Protein 2Q9K (pdb70)

CATH classification: 2.30.110.10

B-factor: mean 26.15, std 7.45, range [15.37, 67.02]

Radius of gyration: 15.24 Å; Cα contacts (8 Å, |Δi|>4): 318; chains: 1; bounding box: 38×35×39 Å

Nearest PDB structures (foldseek):
  2q9k-assembly1_A-2  TM=1.007E+00  e=4.476E-28  Exiguobacterium sibiricum 255-15
  7kq2-assembly1_A  TM=8.088E-01  e=1.153E-04  Streptococcus sp.
  2fhq-assembly1_B  TM=6.712E-01  e=2.111E-04  Bacteroides thetaiotaomicron VPI-5482
  3amf-assembly1_B  TM=7.302E-01  e=1.039E-03  Nitratidesulfovibrio vulgaris str. 'Miyazaki F'
  5jab-assembly1_B  TM=6.809E-01  e=7.071E-04  Mycobacterium tuberculosis H37Rv

Sequence (145 aa):
KVEHRLSEQQQKALTDLLPLVFLITHDQSKSWPITHAISWVVYAKDEETTIRFAIEADSLLVKTLADHPVFTLLIFFADQSTYSSLTTCTDVAAWETTARLPLKVALYEGQIKKEEVRRDILFYGAAVSDRPRVYKTYDDEAAAQQLDQQQIQDILKG

Secondary structure (DSSP, 8-state):
--BSS--S---TTSS---EEEEE--TTSSS-EEEEE--EEEEETTEEEEEEETT-THHHHHHHS--EEEEEEETTEEEEEEEEEEEEE--SSPPSS-EEEEEEEEEEEEE-SPTT---SS------SSSTTT--HHHHHHHHHH-

Organism: Exiguobacterium sibiricum (strain DSM 17290 / CCUG 55495 / CIP 109462 / JCM 13490 / 255-15) (NCBI:txid262543)

Foldseek 3Di:
DKDQWADPQVCQQLPQFWKKKWFDDPVDPGIDIDTGRQKHDLGGWKIKGKDAPVDPVVVRCVVAVKMKMWGDTDQFIKIWIFGPKDWDDFPDDDPHRMIMIMTTTGIIGGDDDPPDTHPDDDDDADPPPRVVVCNSVVSSVRRND

Structure (mmCIF, N/CA/C/O backbone):
data_2Q9K
#
_entry.id   2Q9K
#
_cell.length_a   56.314
_cell.length_b   56.314
_cell.length_c   95.205
_cell.angle_alpha   90.000
_cell.angle_beta   90.000
_cell.angle_gamma   120.000
#
_symmetry.space_group_name_H-M   'P 31 2 1'
#
loop_
_entity.id
_entity.type
_entity.pdbx_description
1 polymer 'Uncharacterized protein'
2 non-polymer 'UNKNOWN LIGAND'
3 water water
#
loop_
_atom_site.group_PDB
_atom_site.id
_atom_site.type_symbol
_atom_site.label_atom_id
_atom_site.label_alt_id
_atom_site.label_comp_id
_atom_site.label_asym_id
_atom_site.label_entity_id
_atom_site.label_seq_id
_atom_site.pdbx_PDB_ins_code
_atom_site.Cartn_x
_atom_site.Cartn_y
_atom_site.Cartn_z
_atom_site.occupancy
_atom_site.B_iso_or_equiv
_atom_site.auth_seq_id
_atom_site.auth_comp_id
_atom_site.auth_asym_id
_atom_site.auth_atom_id
_atom_site.pdbx_PDB_model_num
ATOM 1 N N . LYS A 1 5 ? 18.980 37.616 -19.093 1.00 39.59 4 LYS A N 1
ATOM 2 C CA . LYS A 1 5 ? 18.729 39.103 -19.189 1.00 38.53 4 LYS A CA 1
ATOM 3 C C . LYS A 1 5 ? 18.024 39.677 -17.967 1.00 36.41 4 LYS A C 1
ATOM 4 O O . LYS A 1 5 ? 17.257 38.998 -17.293 1.00 38.41 4 LYS A O 1
ATOM 10 N N . VAL A 1 6 ? 18.314 40.940 -17.708 1.00 33.02 5 VAL A N 1
ATOM 11 C CA . VAL A 1 6 ? 17.800 41.649 -16.560 1.00 29.99 5 VAL A CA 1
ATOM 12 C C . VAL A 1 6 ? 16.425 42.201 -16.921 1.00 27.75 5 VAL A C 1
ATOM 13 O O . VAL A 1 6 ? 16.261 42.745 -18.006 1.00 27.83 5 VAL A O 1
ATOM 17 N N . GLU A 1 7 ? 15.447 42.092 -16.021 1.00 25.63 6 GLU A N 1
ATOM 18 C CA . GLU A 1 7 ? 14.125 42.660 -16.228 1.00 24.29 6 GLU A CA 1
ATOM 19 C C . GLU A 1 7 ? 13.949 43.831 -15.259 1.00 22.67 6 GLU A C 1
ATOM 20 O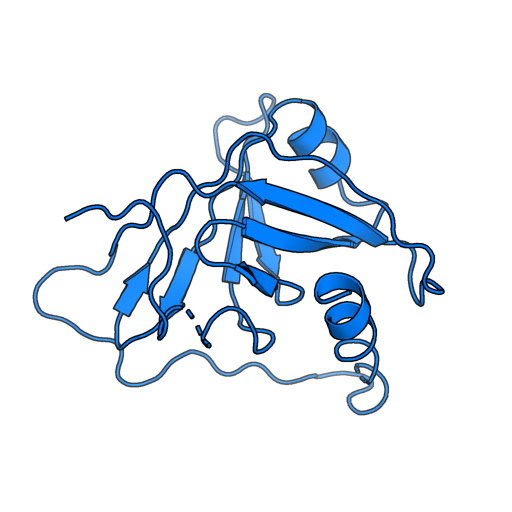 O . GLU A 1 7 ? 14.780 44.045 -14.369 1.00 22.73 6 GLU A O 1
ATOM 26 N N . HIS A 1 8 ? 12.922 44.625 -15.477 1.00 21.16 7 HIS A N 1
ATOM 27 C CA . HIS A 1 8 ? 12.709 45.815 -14.664 1.00 20.71 7 HIS A CA 1
ATOM 28 C C . HIS A 1 8 ? 11.327 45.839 -14.031 1.00 21.00 7 HIS A C 1
ATOM 29 O O . HIS A 1 8 ? 10.878 46.847 -13.542 1.00 22.43 7 HIS A O 1
ATOM 36 N N . ARG A 1 9 ? 10.628 44.719 -14.090 1.00 21.64 8 ARG A N 1
ATOM 37 C CA . ARG A 1 9 ? 9.385 44.574 -13.355 1.00 21.17 8 ARG A CA 1
ATOM 38 C C . ARG A 1 9 ? 9.218 43.093 -13.050 1.00 20.42 8 ARG A C 1
ATOM 39 O O . ARG A 1 9 ? 9.896 42.277 -13.624 1.00 20.30 8 ARG A O 1
ATOM 43 N N . LEU A 1 10 ? 8.278 42.740 -12.197 1.00 17.86 9 LEU A N 1
ATOM 44 C CA . LEU A 1 10 ? 8.055 41.358 -11.796 1.00 17.47 9 LEU A CA 1
ATOM 45 C C . LEU A 1 10 ? 7.097 40.706 -12.753 1.00 18.08 9 LEU A C 1
ATOM 46 O O . LEU A 1 10 ? 6.155 41.339 -13.255 1.00 20.34 9 LEU A O 1
ATOM 51 N N . SER A 1 11 ? 7.356 39.412 -12.977 1.00 19.31 10 SER A N 1
ATOM 52 C CA . S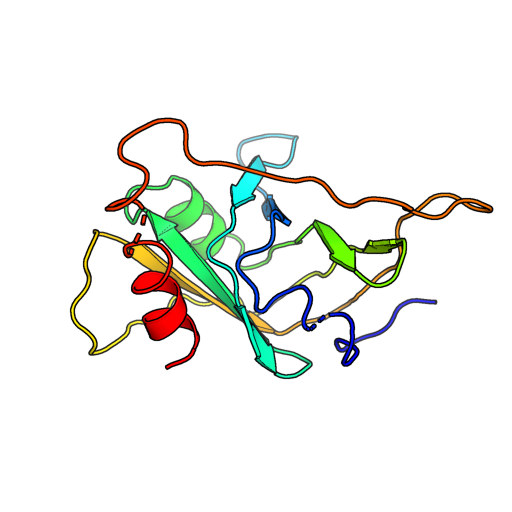ER A 1 11 ? 6.421 38.602 -13.731 1.00 19.46 10 SER A CA 1
ATOM 53 C C . SER A 1 11 ? 5.280 38.181 -12.835 1.00 19.65 10 SER A C 1
ATOM 54 O O . SER A 1 11 ? 5.312 38.274 -11.614 1.00 21.13 10 SER A O 1
ATOM 57 N N . GLU A 1 12 ? 4.254 37.595 -13.455 1.00 21.21 11 GLU A N 1
ATOM 58 C CA . GLU A 1 12 ? 3.178 37.088 -12.679 1.00 21.67 11 GLU A CA 1
ATOM 59 C C . GLU A 1 12 ? 3.571 35.999 -11.714 1.00 21.67 11 GLU A C 1
ATOM 60 O O . GLU A 1 12 ? 3.124 35.982 -10.603 1.00 23.22 11 GLU A O 1
ATOM 66 N N . GLN A 1 13 ? 4.444 35.076 -12.133 1.00 23.67 12 GLN A N 1
ATOM 67 C CA A GLN A 1 13 ? 5.002 34.018 -11.278 0.50 23.62 12 GLN A CA 1
ATOM 68 C CA B GLN A 1 13 ? 4.870 34.038 -11.162 0.50 24.59 12 GLN A CA 1
ATOM 69 C C . GLN A 1 13 ? 5.740 34.614 -10.042 1.00 23.33 12 GLN A C 1
ATOM 70 O O . GLN A 1 13 ? 5.641 34.167 -8.880 1.00 23.87 12 GLN A O 1
ATOM 81 N N . GLN A 1 14 ? 6.531 35.654 -10.319 1.00 22.66 13 GLN A N 1
ATOM 82 C CA . GLN A 1 14 ? 7.269 36.302 -9.243 1.00 22.07 13 GLN A CA 1
ATOM 83 C C . GLN A 1 14 ? 6.361 37.049 -8.248 1.00 20.96 13 GLN A C 1
ATOM 84 O O . GLN A 1 14 ? 6.628 36.993 -7.079 1.00 21.90 13 GLN A O 1
ATOM 98 N N . LYS A 1 16 ? 3.281 36.218 -7.595 1.00 26.40 15 LYS A N 1
ATOM 99 C CA . LYS A 1 16 ? 2.708 35.076 -6.874 1.00 28.45 15 LYS A CA 1
ATOM 100 C C . LYS A 1 16 ? 3.664 34.633 -5.749 1.00 28.17 15 LYS A C 1
ATOM 101 O O . LYS A 1 16 ? 3.328 34.573 -4.555 1.00 28.47 15 LYS A O 1
ATOM 105 N N . ALA A 1 17 ? 4.939 34.474 -6.111 1.00 27.85 16 ALA A N 1
ATOM 106 C CA . ALA A 1 17 ? 5.910 34.052 -5.136 1.00 27.35 16 ALA A CA 1
ATOM 107 C C . ALA A 1 17 ? 6.202 35.036 -4.034 1.00 27.99 16 ALA A C 1
ATOM 108 O O . ALA A 1 17 ? 6.693 34.644 -2.974 1.00 31.94 16 ALA A O 1
ATOM 110 N N . LEU A 1 18 ? 5.942 36.328 -4.247 1.00 26.74 17 LEU A N 1
ATOM 111 C CA . LEU A 1 18 ? 6.277 37.369 -3.282 1.00 25.30 17 LEU A CA 1
ATOM 112 C C . LEU A 1 18 ? 4.997 37.919 -2.614 1.00 26.79 17 LEU A C 1
ATOM 113 O O . LEU A 1 18 ? 4.968 39.018 -2.059 1.00 28.10 17 LEU A O 1
ATOM 118 N N . THR A 1 19 ? 3.937 37.150 -2.727 1.00 28.50 18 THR A N 1
ATOM 119 C CA . THR A 1 19 ? 2.639 37.564 -2.093 1.00 30.47 18 THR A CA 1
ATOM 120 C C . THR A 1 19 ? 2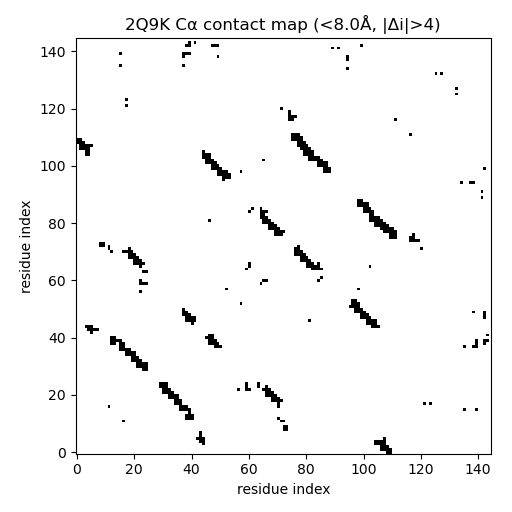.090 36.441 -1.242 1.00 31.98 18 THR A C 1
ATOM 121 O O . T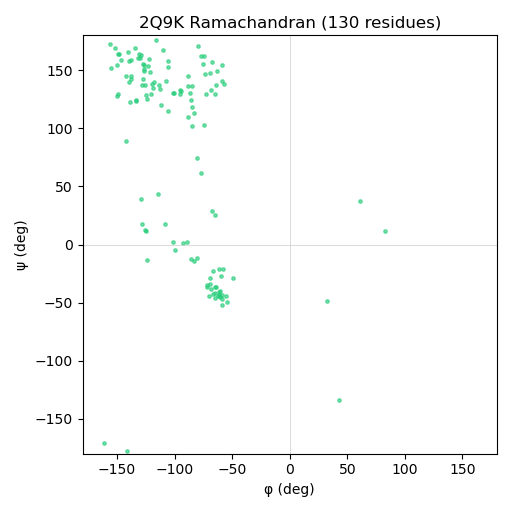HR A 1 19 ? 0.890 36.502 -0.873 1.00 33.29 18 THR A O 1
ATOM 125 N N . ASP A 1 20 ? 2.941 35.466 -0.879 1.00 31.94 19 ASP A N 1
ATOM 126 C CA . ASP A 1 20 ? 2.522 34.342 -0.033 1.00 33.43 19 ASP A CA 1
ATOM 127 C C . ASP A 1 20 ? 3.465 34.138 1.177 1.00 32.44 19 ASP A C 1
ATOM 128 O O . ASP A 1 20 ? 3.724 33.008 1.559 1.00 32.97 19 ASP A O 1
ATOM 133 N N . LEU A 1 21 ? 3.929 35.246 1.777 1.00 31.75 20 LEU A N 1
ATOM 134 C CA A LEU A 1 21 ? 4.820 35.191 2.942 0.50 31.68 20 LEU A CA 1
ATOM 135 C CA B LEU A 1 21 ? 4.847 35.213 2.922 0.50 31.48 20 LEU A CA 1
ATOM 136 C C . LEU A 1 21 ? 6.009 34.253 2.646 1.00 30.27 20 LEU A C 1
ATOM 137 O O . LEU A 1 21 ? 6.251 33.287 3.342 1.00 30.20 20 LEU A O 1
ATOM 146 N N . PRO A 1 22 ? 6.740 34.529 1.586 1.00 29.25 21 PRO A N 1
ATOM 147 C CA . PRO A 1 22 ? 7.891 33.717 1.208 1.00 29.23 21 PRO A CA 1
ATOM 148 C C . PRO A 1 22 ? 9.051 33.986 2.120 1.00 28.27 21 PRO A C 1
ATOM 149 O O . PRO A 1 22 ? 9.110 35.027 2.730 1.00 30.74 21 PRO A O 1
ATOM 153 N N . LEU A 1 23 ? 10.029 33.090 2.134 1.00 25.59 22 LEU A N 1
ATOM 154 C CA . LEU A 1 23 ? 11.285 33.338 2.810 1.00 23.68 22 LEU A CA 1
ATOM 155 C C . LEU A 1 23 ? 12.124 34.106 1.801 1.00 23.54 22 LEU A C 1
ATOM 156 O O . LEU A 1 23 ? 12.396 33.592 0.719 1.00 23.93 22 LEU A O 1
ATOM 161 N N . VAL A 1 24 ? 12.495 35.320 2.140 1.00 20.81 23 VAL A N 1
ATOM 162 C CA . VAL A 1 24 ? 13.377 36.125 1.290 1.00 20.36 23 VAL A CA 1
ATOM 163 C C . VAL A 1 24 ? 14.496 36.670 2.131 1.00 19.80 23 VAL A C 1
ATOM 164 O O . VAL A 1 24 ? 14.409 36.714 3.355 1.00 21.45 23 VAL A O 1
ATOM 168 N N . PHE A 1 25 ? 15.568 37.074 1.438 1.00 18.96 24 PHE A N 1
ATOM 169 C CA . PHE A 1 25 ? 16.730 37.648 2.079 1.00 18.19 24 PHE A CA 1
ATOM 170 C C . PHE A 1 25 ? 16.812 39.110 1.707 1.00 18.80 24 PHE A C 1
ATOM 171 O O . PHE A 1 25 ? 16.918 39.445 0.527 1.00 20.51 24 PHE A O 1
ATOM 179 N N . LEU A 1 26 ? 16.760 39.935 2.738 1.00 18.51 25 LEU A N 1
ATOM 180 C CA . LEU A 1 26 ? 16.857 41.391 2.561 1.00 19.35 25 LEU A CA 1
ATOM 181 C C . LEU A 1 26 ? 18.305 41.823 2.766 1.00 19.73 25 LEU A C 1
ATOM 182 O O . LEU A 1 26 ? 18.914 41.489 3.796 1.00 19.28 25 LEU A O 1
ATOM 187 N N . ILE A 1 27 ? 18.858 42.600 1.827 1.00 18.75 26 ILE A N 1
ATOM 188 C CA . ILE A 1 27 ? 20.262 43.003 1.849 1.00 20.58 26 ILE A CA 1
ATOM 189 C C . ILE A 1 27 ? 20.318 44.515 1.796 1.00 21.36 26 ILE A C 1
ATOM 190 O O . ILE A 1 27 ? 19.712 45.098 0.910 1.00 20.61 26 ILE A O 1
ATOM 195 N N . THR A 1 28 ? 21.005 45.113 2.778 1.00 21.46 27 THR A N 1
ATOM 196 C CA . THR A 1 28 ? 21.124 46.561 2.935 1.00 24.30 27 THR A CA 1
ATOM 197 C C . THR A 1 28 ? 22.551 46.929 3.220 1.00 27.27 27 THR A C 1
ATOM 198 O O . THR A 1 28 ? 23.441 46.083 3.394 1.00 25.49 27 THR A O 1
ATOM 202 N N . HIS A 1 29 ? 22.830 48.220 3.163 1.00 30.02 28 HIS A N 1
ATOM 203 C CA . HIS A 1 29 ? 24.200 48.615 3.341 1.00 33.84 28 HIS A CA 1
ATOM 204 C C . HIS A 1 29 ? 24.334 49.612 4.451 1.00 36.31 28 HIS A C 1
ATOM 205 O O . HIS A 1 29 ? 23.626 50.613 4.474 1.00 37.22 28 HIS A O 1
ATOM 208 N N . ASP A 1 30 ? 25.263 49.299 5.355 1.00 38.83 29 ASP A N 1
ATOM 209 C CA . ASP A 1 30 ? 25.643 50.161 6.462 1.00 41.44 29 ASP A CA 1
ATOM 210 C C . ASP A 1 30 ? 27.013 50.776 6.147 1.00 42.22 29 ASP A C 1
ATOM 211 O O . ASP A 1 30 ? 28.028 50.059 6.052 1.00 42.16 29 ASP A O 1
ATOM 216 N N . GLN A 1 31 ? 27.031 52.098 5.979 1.00 43.22 30 GLN A N 1
ATOM 217 C CA . GLN A 1 31 ? 28.270 52.846 5.769 1.00 43.90 30 GLN A CA 1
ATOM 218 C C . GLN A 1 31 ? 29.362 52.494 6.791 1.00 44.61 30 GLN A C 1
ATOM 219 O O . GLN A 1 31 ? 30.555 52.614 6.486 1.00 45.17 30 GLN A O 1
ATOM 221 N N . SER A 1 32 ? 28.955 52.085 7.996 1.00 44.86 31 SER A N 1
ATOM 222 C CA . SER A 1 32 ? 29.909 51.760 9.066 1.00 45.22 31 SER A CA 1
ATOM 223 C C . SER A 1 32 ? 30.730 50.490 8.792 1.00 45.09 31 SER A C 1
ATOM 224 O O . SER A 1 32 ? 31.898 50.417 9.198 1.00 45.62 31 SER A O 1
ATOM 227 N N . LYS A 1 33 ? 30.129 49.498 8.128 1.00 44.51 32 LYS A N 1
ATOM 228 C CA . LYS A 1 33 ? 30.832 48.245 7.838 1.00 43.83 32 LYS A CA 1
ATOM 229 C C . LYS A 1 33 ? 31.244 48.155 6.356 1.00 43.23 32 LYS A C 1
ATOM 230 O O . LYS A 1 33 ? 30.682 48.836 5.485 1.00 43.58 32 LYS A O 1
ATOM 232 N N . SER A 1 34 ? 32.242 47.319 6.084 1.00 41.75 33 SER A N 1
ATOM 233 C CA . SER A 1 34 ? 32.699 47.080 4.715 1.00 40.51 33 SER A CA 1
ATOM 234 C C . SER A 1 34 ? 31.925 45.930 4.102 1.00 38.91 33 SER A C 1
ATOM 235 O O . SER A 1 34 ? 32.185 45.538 2.960 1.00 38.57 33 SER A O 1
ATOM 238 N N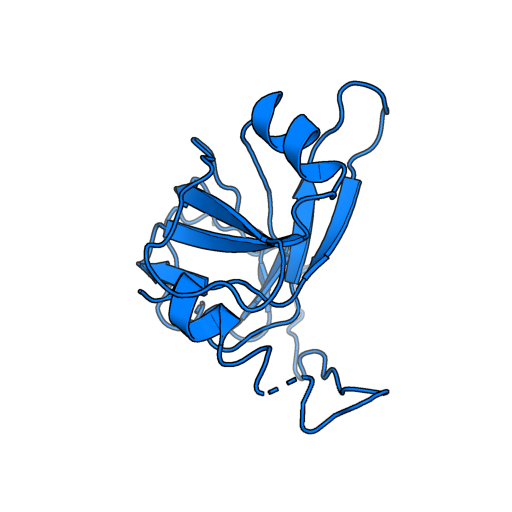 . TRP A 1 35 ? 30.978 45.376 4.854 1.00 36.96 34 TRP A N 1
ATOM 239 C CA . TRP A 1 35 ? 30.113 44.356 4.297 1.00 36.12 34 TRP A CA 1
ATOM 240 C C . TRP A 1 35 ? 28.635 44.662 4.488 1.00 34.49 34 TRP A C 1
ATOM 241 O O . TRP A 1 35 ? 28.241 45.379 5.408 1.00 32.40 34 TRP A O 1
ATOM 252 N N . PRO A 1 36 ? 27.816 44.087 3.610 1.00 34.37 35 PRO A N 1
ATOM 253 C CA . PRO A 1 36 ? 26.391 44.361 3.680 1.00 34.22 35 PRO A CA 1
ATOM 254 C C . PRO A 1 36 ? 25.739 43.626 4.827 1.00 33.19 35 PRO A C 1
ATOM 255 O O . PRO A 1 36 ? 26.261 42.586 5.274 1.00 34.32 35 PRO A O 1
ATOM 259 N N . ILE A 1 37 ? 24.627 44.188 5.279 1.00 30.92 36 ILE A N 1
ATOM 260 C CA . ILE A 1 37 ? 23.786 43.633 6.305 1.00 29.30 36 ILE A CA 1
ATOM 261 C C . ILE A 1 37 ? 22.748 42.707 5.640 1.00 26.54 36 ILE A C 1
ATOM 262 O O . ILE A 1 37 ? 22.170 43.056 4.638 1.00 25.16 36 ILE A O 1
ATOM 267 N N . THR A 1 38 ? 22.506 41.536 6.217 1.00 23.39 37 THR A N 1
ATOM 268 C CA . THR A 1 38 ? 21.509 40.611 5.688 1.00 21.99 37 THR A CA 1
ATOM 269 C C . THR A 1 38 ? 20.515 40.189 6.780 1.00 21.75 37 THR A C 1
ATOM 270 O O . THR A 1 38 ? 20.877 39.974 7.911 1.00 22.41 37 THR A O 1
ATOM 274 N N . HIS A 1 39 ? 19.255 40.057 6.389 1.00 19.46 38 HIS A N 1
ATOM 275 C CA . HIS A 1 39 ? 18.203 39.514 7.215 1.00 20.84 38 HIS A CA 1
ATOM 276 C C . HIS A 1 39 ? 17.326 38.591 6.383 1.00 21.36 38 HIS A C 1
ATOM 277 O O . HIS A 1 39 ? 17.039 38.870 5.223 1.00 23.72 38 HIS A O 1
ATOM 284 N N . ALA A 1 40 ? 16.815 37.508 6.975 1.00 20.76 39 ALA A N 1
ATOM 285 C CA . ALA A 1 40 ? 15.791 36.712 6.334 1.00 20.09 39 ALA A CA 1
ATOM 286 C C . ALA A 1 40 ? 14.466 37.249 6.867 1.00 23.69 39 ALA A C 1
ATOM 287 O O . ALA A 1 40 ? 14.345 37.506 8.070 1.00 26.09 39 ALA A O 1
ATOM 289 N N . ILE A 1 41 ? 13.514 37.501 5.982 1.00 21.94 40 ILE A N 1
ATOM 290 C CA . ILE A 1 41 ? 12.218 38.027 6.415 1.00 22.34 40 ILE A CA 1
ATOM 291 C C . ILE A 1 41 ? 11.144 37.290 5.611 1.00 22.41 40 ILE A C 1
ATOM 292 O O . ILE A 1 41 ? 11.407 36.678 4.593 1.00 22.38 40 ILE A O 1
ATOM 297 N N . SER A 1 42 ? 9.916 37.286 6.137 1.00 21.69 41 SER A N 1
ATOM 298 C CA . SER A 1 42 ? 8.805 36.757 5.360 1.00 21.49 41 SER A CA 1
ATOM 299 C C . SER A 1 42 ? 7.671 37.807 5.200 1.00 20.10 41 SER A C 1
ATOM 300 O O . SER A 1 42 ? 6.799 37.564 4.369 1.00 21.07 41 SER A O 1
ATOM 303 N N . TRP A 1 43 ? 7.705 38.904 5.969 1.00 20.05 42 TRP A N 1
ATOM 304 C CA . TRP A 1 43 ? 6.669 39.959 5.910 1.00 20.15 42 TRP A CA 1
ATOM 305 C C . TRP A 1 43 ? 6.967 40.879 4.718 1.00 21.17 42 TRP A C 1
ATOM 306 O O . TRP A 1 43 ? 7.430 41.999 4.891 1.00 21.00 42 TRP A O 1
ATOM 317 N N . VAL A 1 44 ? 6.679 40.327 3.552 1.00 20.83 43 VAL A N 1
ATOM 318 C CA A VAL A 1 44 ? 6.967 40.987 2.270 0.50 21.23 43 VAL A CA 1
ATOM 319 C CA B VAL A 1 44 ? 6.948 40.981 2.264 0.50 21.13 43 VAL A CA 1
ATOM 320 C C . VAL A 1 44 ? 5.760 40.823 1.364 1.00 22.50 43 VAL A C 1
ATOM 321 O O . VAL A 1 44 ? 5.078 39.805 1.366 1.00 24.12 43 VAL A O 1
ATOM 328 N N . TYR A 1 45 ? 5.509 41.829 0.532 1.00 21.63 44 TYR A N 1
ATOM 329 C CA . TYR A 1 45 ? 4.380 41.744 -0.347 1.00 22.36 44 TYR A CA 1
ATOM 330 C C . TYR A 1 45 ? 4.655 42.525 -1.621 1.00 21.84 44 TYR A C 1
ATOM 331 O O . TYR A 1 45 ? 5.056 43.688 -1.551 1.00 22.41 44 TYR A O 1
ATOM 340 N N . ALA A 1 46 ? 4.467 41.883 -2.762 1.00 21.63 45 ALA A N 1
ATOM 341 C CA . ALA A 1 46 ? 4.555 42.607 -4.066 1.00 20.93 45 ALA A CA 1
ATOM 342 C C . ALA A 1 46 ? 3.186 43.235 -4.349 1.00 21.31 45 ALA A C 1
ATOM 343 O O . ALA A 1 46 ? 2.279 42.560 -4.810 1.00 22.25 45 ALA A O 1
ATOM 345 N N . LYS A 1 47 ? 3.082 44.536 -4.112 1.00 22.36 46 LYS A N 1
ATOM 346 C CA . LYS A 1 47 ? 1.851 45.278 -4.373 1.00 23.87 46 LYS A CA 1
ATOM 347 C C . LYS A 1 47 ? 1.453 45.326 -5.839 1.00 23.64 46 LYS A C 1
ATOM 348 O O . LYS A 1 47 ? 0.271 45.284 -6.173 1.00 24.08 46 LYS A O 1
ATOM 354 N N . ASP A 1 48 ? 2.443 45.429 -6.733 1.00 22.60 47 ASP A N 1
ATOM 355 C CA . ASP A 1 48 ? 2.227 45.380 -8.160 1.00 22.41 47 ASP A CA 1
ATOM 356 C C . ASP A 1 48 ? 3.578 45.070 -8.796 1.00 21.32 47 ASP A C 1
ATOM 357 O O . ASP A 1 48 ? 4.510 44.694 -8.079 1.00 20.49 47 ASP A O 1
ATOM 362 N N . GLU A 1 49 ? 3.656 45.170 -10.114 1.00 21.50 48 GLU A N 1
ATOM 363 C CA A GLU A 1 49 ? 4.812 44.673 -10.839 0.50 21.09 48 GLU A CA 1
ATOM 364 C CA B GLU A 1 49 ? 4.823 44.667 -10.855 0.50 21.12 48 GLU A CA 1
ATOM 365 C C . GLU A 1 49 ? 6.115 45.434 -10.578 1.00 21.22 48 GLU A C 1
ATOM 366 O O . GLU A 1 49 ? 7.232 44.932 -10.885 1.00 20.91 48 GLU A O 1
ATOM 377 N N . THR A 1 50 ? 5.976 46.643 -10.015 1.00 20.61 49 THR A N 1
ATOM 378 C CA . THR A 1 50 ? 7.142 47.462 -9.722 1.00 20.73 49 THR A CA 1
ATOM 379 C C . THR A 1 50 ? 7.228 47.913 -8.276 1.00 20.44 49 THR A C 1
ATOM 380 O O . THR A 1 50 ? 8.051 48.761 -7.983 1.00 20.40 49 THR A O 1
ATOM 384 N N . THR A 1 51 ? 6.427 47.353 -7.368 1.00 19.85 50 THR A N 1
ATOM 385 C CA . THR A 1 51 ? 6.349 47.887 -6.006 1.00 21.55 50 THR A CA 1
ATOM 386 C C . THR A 1 51 ? 6.429 46.787 -4.994 1.00 21.20 50 THR A C 1
ATOM 387 O O . THR A 1 51 ? 5.578 45.909 -5.032 1.00 21.59 50 THR A O 1
ATOM 391 N N . ILE A 1 52 ? 7.396 46.893 -4.083 1.00 19.60 51 ILE A N 1
ATOM 392 C CA . ILE A 1 52 ? 7.549 45.940 -2.973 1.00 20.37 51 ILE A CA 1
ATOM 393 C C . ILE A 1 52 ? 7.277 46.636 -1.664 1.00 20.15 51 ILE A C 1
ATOM 394 O O . ILE A 1 52 ? 7.801 47.748 -1.420 1.00 21.55 51 ILE A O 1
ATOM 399 N N . ARG A 1 53 ? 6.533 45.966 -0.769 1.00 19.99 52 ARG A N 1
ATOM 400 C CA . ARG A 1 53 ? 6.359 46.445 0.582 1.00 19.11 52 ARG A CA 1
ATOM 401 C C . ARG A 1 53 ? 6.847 45.387 1.550 1.00 19.38 52 ARG A C 1
ATOM 402 O O . ARG A 1 53 ? 6.754 44.214 1.265 1.00 20.73 52 ARG A O 1
ATOM 410 N N . PHE A 1 54 ? 7.364 45.822 2.688 1.00 19.99 53 PHE A N 1
ATOM 411 C CA . PHE A 1 54 ? 7.717 44.891 3.757 1.00 20.11 53 PHE A CA 1
ATOM 412 C C . PHE A 1 54 ? 7.537 45.530 5.116 1.00 19.85 53 PHE A C 1
ATOM 413 O O . PHE A 1 54 ? 7.470 46.731 5.283 1.00 20.11 53 PHE A O 1
ATOM 421 N N . ALA A 1 55 ? 7.504 44.690 6.146 1.00 20.44 54 ALA A N 1
ATOM 422 C CA . ALA A 1 55 ? 7.375 45.172 7.515 1.00 20.18 54 ALA A CA 1
ATOM 423 C C . ALA A 1 55 ? 8.517 44.598 8.355 1.00 20.94 54 ALA A C 1
ATOM 424 O O . ALA A 1 55 ? 8.892 43.440 8.128 1.00 21.20 54 ALA A O 1
ATOM 426 N N . ILE A 1 56 ? 9.092 45.467 9.194 1.00 23.04 55 ILE A N 1
ATOM 427 C CA . ILE A 1 56 ? 10.109 45.081 10.176 1.00 25.53 55 ILE A CA 1
ATOM 428 C C . ILE A 1 56 ? 9.807 45.621 11.537 1.00 24.86 55 ILE A C 1
ATOM 429 O O . ILE A 1 56 ? 9.051 46.589 11.686 1.00 25.96 55 ILE A O 1
ATOM 434 N N . GLU A 1 57 ? 10.407 45.040 12.583 1.00 26.88 56 GLU A N 1
ATOM 435 C CA . GLU A 1 57 ? 10.187 45.573 13.926 1.00 28.08 56 GLU A CA 1
ATOM 436 C C . GLU A 1 57 ? 10.747 47.007 14.037 1.00 27.43 56 GLU A C 1
ATOM 437 O O . GLU A 1 57 ? 11.806 47.316 13.470 1.00 28.27 56 GLU A O 1
ATOM 443 N N . ALA A 1 58 ? 9.989 47.896 14.678 1.00 26.92 57 ALA A N 1
ATOM 444 C CA . ALA A 1 58 ? 10.299 49.330 14.695 1.00 27.95 57 ALA A CA 1
ATOM 445 C C . ALA A 1 58 ? 11.644 49.663 15.339 1.00 29.39 57 ALA A C 1
ATOM 446 O O . ALA A 1 58 ? 12.195 50.735 15.092 1.00 30.57 57 ALA A O 1
ATOM 448 N N . ASP A 1 59 ? 12.167 48.765 16.161 1.00 30.20 58 ASP A N 1
ATOM 449 C CA . ASP A 1 59 ? 13.401 49.052 16.908 1.00 32.37 58 ASP A CA 1
ATOM 450 C C . ASP A 1 59 ? 14.633 48.564 16.147 1.00 32.49 58 ASP A C 1
ATOM 451 O O . ASP A 1 59 ? 15.771 48.686 16.636 1.00 33.73 58 ASP A O 1
ATO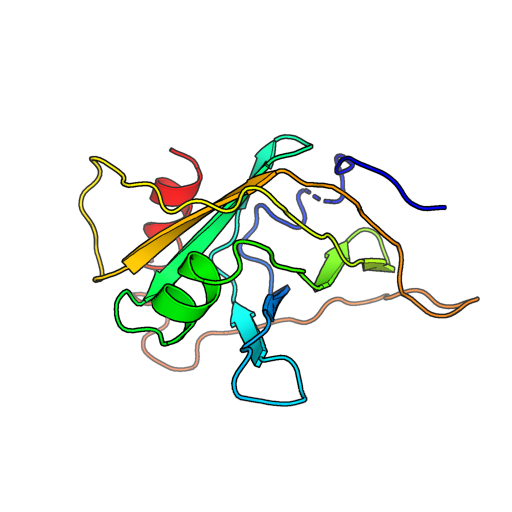M 456 N N . SER A 1 60 ? 14.391 48.012 14.960 1.00 31.74 59 SER A N 1
ATOM 457 C CA . SER A 1 60 ? 15.443 47.450 14.134 1.00 30.76 59 SER A CA 1
ATOM 458 C C . SER A 1 60 ? 16.495 48.505 13.806 1.00 30.95 59 SER A C 1
ATOM 459 O O . SER A 1 60 ? 16.178 49.666 13.516 1.00 30.75 59 SER A O 1
ATOM 462 N N . LEU A 1 61 ? 17.760 48.081 13.821 1.00 30.44 60 LEU A N 1
ATOM 463 C CA . LEU A 1 61 ? 18.845 48.897 13.268 1.00 30.36 60 LEU A CA 1
ATOM 464 C C . LEU A 1 61 ? 18.643 49.254 11.780 1.00 28.95 60 LEU A C 1
ATOM 465 O O . LEU A 1 61 ? 19.207 50.231 11.295 1.00 27.30 60 LEU A O 1
ATOM 470 N N . LEU A 1 62 ? 17.823 48.475 11.078 1.00 28.20 61 LEU A N 1
ATOM 471 C CA . LEU A 1 62 ? 17.485 48.765 9.697 1.00 28.16 61 LEU A CA 1
ATOM 472 C C . LEU A 1 62 ? 16.807 50.115 9.503 1.00 27.13 61 LEU A C 1
ATOM 473 O O . LEU A 1 62 ? 16.922 50.714 8.440 1.00 26.72 61 LEU A O 1
ATOM 478 N N . VAL A 1 63 ? 16.106 50.620 10.513 1.00 26.21 62 VAL A N 1
ATOM 479 C CA . VAL A 1 63 ? 15.424 51.900 10.335 1.00 25.60 62 VAL A CA 1
ATOM 480 C C . VAL A 1 63 ? 16.434 52.984 9.969 1.00 25.07 62 VAL A C 1
ATOM 481 O O . VAL A 1 63 ? 16.269 53.695 8.979 1.00 24.97 62 VAL A O 1
ATOM 485 N N . LYS A 1 64 ? 17.493 53.115 10.756 1.00 25.05 63 LYS A N 1
ATOM 486 C CA . LYS A 1 64 ? 18.525 54.093 10.429 1.00 26.05 63 LYS A CA 1
ATOM 487 C C . LYS A 1 64 ? 19.212 53.780 9.085 1.00 25.36 63 LYS A C 1
ATOM 488 O O . LYS A 1 64 ? 19.401 54.670 8.260 1.00 25.90 63 LYS A O 1
ATOM 494 N N . THR A 1 65 ? 19.550 52.519 8.874 1.00 25.50 64 THR A N 1
ATOM 495 C CA . THR A 1 65 ? 20.224 52.080 7.621 1.00 25.56 64 THR A CA 1
ATOM 496 C C . THR A 1 65 ? 19.407 52.518 6.383 1.00 24.50 64 THR A C 1
ATOM 497 O O . THR A 1 65 ? 19.907 53.180 5.471 1.00 24.07 64 THR A O 1
ATOM 501 N N . LEU A 1 66 ? 18.113 52.220 6.408 1.00 23.36 65 LEU A N 1
ATOM 502 C CA . LEU A 1 66 ? 17.231 52.574 5.296 1.00 22.91 65 LEU A CA 1
ATOM 503 C C . LEU A 1 66 ? 16.974 54.054 5.124 1.00 23.70 65 LEU A C 1
ATOM 504 O O . LEU A 1 66 ? 16.709 54.514 4.020 1.00 23.79 65 LEU A O 1
ATOM 509 N N . ALA A 1 67 ? 17.032 54.806 6.222 1.00 24.23 66 ALA A N 1
ATOM 510 C CA . ALA A 1 67 ? 16.889 56.257 6.153 1.00 25.07 66 ALA A CA 1
ATOM 511 C C . ALA A 1 67 ? 18.136 56.849 5.476 1.00 25.99 66 ALA A C 1
ATOM 512 O O . ALA A 1 67 ? 18.045 57.752 4.634 1.00 27.00 66 ALA A O 1
ATOM 514 N N . ASP A 1 68 ? 19.296 56.350 5.889 1.00 26.24 67 ASP A N 1
ATOM 515 C CA . ASP A 1 68 ? 20.583 56.869 5.433 1.00 26.99 67 ASP A CA 1
ATOM 516 C C . ASP A 1 68 ? 20.849 56.477 3.984 1.00 26.34 67 ASP A C 1
ATOM 517 O O . ASP A 1 68 ? 21.385 57.266 3.208 1.00 26.83 67 ASP A O 1
ATOM 522 N N . HIS A 1 69 ? 20.428 55.269 3.596 1.00 25.48 68 HIS A N 1
ATOM 523 C CA . HIS A 1 69 ? 20.686 54.755 2.250 1.00 25.35 68 HIS A CA 1
ATOM 524 C C . HIS A 1 69 ? 19.447 53.978 1.792 1.00 24.05 68 HIS A C 1
ATOM 525 O O . HIS A 1 69 ? 19.317 52.775 2.069 1.00 23.75 68 HIS A O 1
ATOM 532 N N . PRO A 1 70 ? 18.510 54.701 1.153 1.00 22.75 69 PRO A N 1
ATOM 533 C CA . PRO A 1 70 ? 17.175 54.223 0.810 1.00 22.00 69 PRO A CA 1
ATOM 534 C C . PRO A 1 70 ? 17.136 53.288 -0.395 1.00 21.26 69 PRO A C 1
ATOM 535 O O . PRO A 1 70 ? 16.471 53.573 -1.409 1.00 21.78 69 PRO A O 1
ATOM 539 N N . VAL A 1 71 ? 17.834 52.177 -0.222 1.00 20.68 70 VAL A N 1
ATOM 540 C CA . VAL A 1 71 ? 17.981 51.159 -1.263 1.00 20.60 70 VAL A CA 1
ATOM 541 C C . VAL A 1 71 ? 17.954 49.806 -0.571 1.00 22.45 70 VAL A C 1
ATOM 542 O O . VAL A 1 71 ? 18.466 49.669 0.538 1.00 24.24 70 VAL A O 1
ATOM 546 N N . PHE A 1 72 ? 17.372 48.812 -1.225 1.00 22.40 71 PHE A N 1
ATOM 547 C CA . PHE A 1 72 ? 17.533 47.445 -0.701 1.00 22.56 71 PHE A CA 1
ATOM 548 C C . PHE A 1 72 ? 17.511 46.457 -1.871 1.00 23.62 71 PHE A C 1
ATOM 549 O O . PHE A 1 72 ? 17.071 46.790 -2.975 1.00 24.18 71 PHE A O 1
ATOM 557 N N . THR A 1 73 ? 17.976 45.251 -1.560 1.00 24.12 72 THR A N 1
ATOM 558 C CA . THR A 1 73 ? 18.020 44.124 -2.516 1.00 22.47 72 THR A CA 1
ATOM 559 C C . THR A 1 73 ? 17.348 42.979 -1.804 1.00 22.36 72 THR A C 1
ATOM 560 O O . THR A 1 73 ? 17.551 42.814 -0.610 1.00 22.39 72 THR A O 1
ATOM 564 N N . LEU A 1 74 ? 16.499 42.250 -2.535 1.00 21.45 73 LEU A N 1
ATOM 565 C CA A LEU A 1 74 ? 15.890 41.021 -1.994 0.50 20.68 73 LEU A CA 1
ATOM 566 C CA B LEU A 1 74 ? 15.849 41.046 -2.016 0.50 21.68 73 LEU A CA 1
ATOM 567 C C . LEU A 1 74 ? 16.304 39.874 -2.872 1.00 20.72 73 LEU A C 1
ATOM 568 O O . LEU A 1 74 ? 16.212 39.955 -4.094 1.00 21.77 73 LEU A O 1
ATOM 577 N N . ILE A 1 75 ? 16.720 38.779 -2.233 1.00 18.69 74 ILE A N 1
ATOM 578 C CA . ILE A 1 75 ? 16.899 37.508 -2.920 1.00 17.78 74 ILE A CA 1
ATOM 579 C C . ILE A 1 75 ? 15.691 36.654 -2.626 1.00 18.97 74 ILE A C 1
ATOM 580 O O . ILE A 1 75 ? 15.281 36.540 -1.485 1.00 18.72 74 ILE A O 1
ATOM 585 N N . PHE A 1 76 ? 15.089 36.079 -3.664 1.00 18.64 75 PHE A N 1
ATOM 586 C CA . PHE A 1 76 ? 13.870 35.283 -3.489 1.00 18.66 75 PHE A CA 1
ATOM 587 C C . PHE A 1 76 ? 13.803 34.122 -4.485 1.00 20.41 75 PHE A C 1
ATOM 588 O O . PHE A 1 76 ? 14.474 34.144 -5.502 1.00 19.54 75 PHE A O 1
ATOM 596 N N . PHE A 1 77 ? 12.999 33.114 -4.143 1.00 19.64 76 PHE A N 1
ATOM 597 C CA . PHE A 1 77 ? 12.733 31.978 -5.021 1.00 19.61 76 PHE A CA 1
ATOM 598 C C . PHE A 1 77 ? 11.452 32.197 -5.823 1.00 20.78 76 PHE A C 1
ATOM 599 O O . PHE A 1 77 ? 10.447 32.667 -5.246 1.00 21.69 76 PHE A O 1
ATOM 607 N N . ALA A 1 78 ? 11.499 31.949 -7.132 1.00 21.11 77 ALA A N 1
ATOM 608 C CA . ALA A 1 78 ? 10.276 31.948 -7.995 1.00 21.82 77 ALA A CA 1
ATOM 609 C C . ALA A 1 78 ? 10.559 31.085 -9.226 1.00 23.29 77 ALA A C 1
ATOM 610 O O . ALA A 1 78 ? 11.694 30.714 -9.444 1.00 22.86 77 ALA A O 1
ATOM 612 N N . ASP A 1 79 ? 9.538 30.811 -10.065 1.00 24.76 78 ASP A N 1
ATOM 613 C CA . ASP A 1 79 ? 9.726 29.841 -11.162 1.00 24.16 78 ASP A CA 1
ATOM 614 C C . ASP A 1 79 ? 10.516 28.625 -10.569 1.00 24.78 78 ASP A C 1
ATOM 615 O O . ASP A 1 79 ? 10.215 28.125 -9.492 1.00 25.61 78 ASP A O 1
ATOM 620 N N . GLN A 1 80 ? 11.538 28.153 -11.257 1.00 22.71 79 GLN A N 1
ATOM 621 C CA . GLN A 1 80 ? 12.459 27.162 -10.670 1.00 21.10 79 GLN A CA 1
ATOM 622 C C . GLN A 1 80 ? 13.841 27.800 -10.535 1.00 20.20 79 GLN A C 1
ATOM 623 O O . GLN A 1 80 ? 14.863 27.192 -10.840 1.00 19.04 79 GLN A O 1
ATOM 629 N N . SER A 1 81 ? 13.868 29.037 -10.062 1.00 19.51 80 SER A N 1
ATOM 630 C CA . SER A 1 81 ? 15.151 29.738 -9.969 1.00 17.63 80 SER A CA 1
ATOM 631 C C . SER A 1 81 ? 15.239 30.581 -8.697 1.00 16.85 80 SER A C 1
ATOM 632 O O . SER A 1 81 ? 14.340 30.562 -7.850 1.00 17.59 80 SER A O 1
ATOM 635 N N . THR A 1 82 ? 16.363 31.292 -8.581 1.00 16.89 81 TH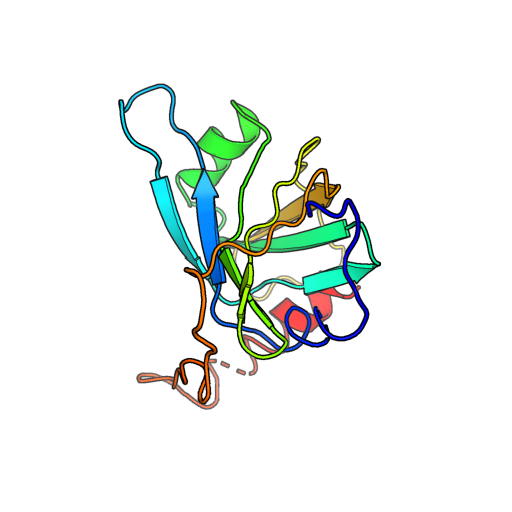R A N 1
ATOM 636 C CA . THR A 1 82 ? 16.626 32.260 -7.545 1.00 17.24 81 THR A CA 1
ATOM 637 C C . THR A 1 82 ? 16.879 33.582 -8.227 1.00 16.31 81 THR A C 1
ATOM 638 O O . THR A 1 82 ? 17.667 33.706 -9.135 1.00 17.31 81 THR A O 1
ATOM 642 N N . TYR A 1 83 ? 16.175 34.600 -7.751 1.00 18.64 82 TYR A N 1
ATOM 643 C CA . TYR A 1 83 ? 16.275 35.937 -8.330 1.00 18.21 82 TYR A CA 1
ATOM 644 C C . TYR A 1 83 ? 16.701 36.961 -7.288 1.00 18.34 82 TYR A C 1
ATOM 645 O O . TYR A 1 83 ? 16.514 36.757 -6.075 1.00 19.36 82 TYR A O 1
ATOM 654 N N . SER A 1 84 ? 17.223 38.082 -7.782 1.00 18.92 83 SER A N 1
ATOM 655 C CA A SER A 1 84 ? 17.411 39.239 -6.920 0.50 18.62 83 SER A CA 1
ATOM 656 C CA B SER A 1 84 ? 17.478 39.256 -6.957 0.50 20.16 83 SER A CA 1
ATOM 657 C C . SER A 1 84 ? 16.569 40.348 -7.527 1.00 19.87 83 SER A C 1
ATOM 658 O O . SER A 1 84 ? 16.384 40.420 -8.753 1.00 21.19 83 SER A O 1
ATOM 663 N N . LEU A 1 85 ? 16.021 41.190 -6.665 1.00 18.77 84 LEU A N 1
ATOM 664 C CA . LEU A 1 85 ? 15.453 42.444 -7.115 1.00 19.43 84 LEU A CA 1
ATOM 665 C C . LEU A 1 85 ? 16.102 43.539 -6.286 1.00 19.07 84 LEU A C 1
ATOM 666 O O . LEU A 1 85 ? 16.536 43.322 -5.152 1.00 19.46 84 LEU A O 1
ATOM 671 N N . THR A 1 86 ? 16.188 44.715 -6.908 1.00 20.09 85 THR A N 1
ATOM 672 C CA A THR A 1 86 ? 16.663 45.866 -6.144 0.50 19.37 85 THR A CA 1
ATOM 673 C CA B THR A 1 86 ? 16.741 45.907 -6.271 0.50 19.98 85 THR A CA 1
ATOM 674 C C . THR A 1 86 ? 15.661 46.993 -6.250 1.00 19.44 85 THR A C 1
ATOM 675 O O . THR A 1 86 ? 15.019 47.201 -7.296 1.00 20.90 85 THR A O 1
ATOM 682 N N . CYS A 1 87 ? 15.454 47.654 -5.117 1.00 20.23 86 CYS A N 1
ATOM 683 C CA . CYS A 1 87 ? 14.520 48.778 -5.017 1.00 19.90 86 CYS A CA 1
ATOM 684 C C . CYS A 1 87 ? 15.247 50.044 -4.633 1.00 19.97 86 CYS A C 1
ATOM 685 O O . CYS A 1 87 ? 16.138 50.040 -3.794 1.00 20.42 86 CYS A O 1
ATOM 688 N N . THR A 1 88 ? 14.831 51.147 -5.257 1.00 20.81 87 THR A N 1
ATOM 689 C CA . THR A 1 88 ? 15.265 52.463 -4.879 1.00 22.61 87 THR A CA 1
ATOM 690 C C . THR A 1 88 ? 14.066 53.248 -4.384 1.00 22.40 87 THR A C 1
ATOM 691 O O . THR A 1 88 ? 12.908 52.767 -4.383 1.00 22.46 87 THR A O 1
ATOM 695 N N . ASP A 1 89 ? 14.334 54.462 -3.924 1.00 24.64 88 ASP A N 1
ATOM 696 C CA . ASP A 1 89 ? 13.292 55.381 -3.486 1.00 25.18 88 ASP A CA 1
ATOM 697 C C . ASP A 1 89 ? 12.524 54.756 -2.326 1.00 24.10 88 ASP A C 1
ATOM 698 O O . ASP A 1 89 ? 11.305 54.858 -2.219 1.00 25.36 88 ASP A O 1
ATOM 703 N N . VAL A 1 90 ? 13.274 54.066 -1.480 1.00 22.45 89 VAL A N 1
ATOM 704 C CA . VAL A 1 90 ? 12.687 53.318 -0.378 1.00 21.63 89 VAL A CA 1
ATOM 705 C C . VAL A 1 90 ? 12.214 54.316 0.647 1.00 21.06 89 VAL A C 1
ATOM 706 O O . VAL A 1 90 ? 12.960 55.225 1.044 1.00 22.15 89 VAL A O 1
ATOM 710 N N . ALA A 1 91 ? 10.960 54.168 1.065 1.00 20.23 90 ALA A N 1
ATOM 711 C CA . ALA A 1 91 ? 10.356 55.110 2.024 1.00 20.56 90 ALA A CA 1
ATOM 712 C C . ALA A 1 91 ? 9.560 54.333 3.042 1.00 20.33 90 ALA A C 1
ATOM 713 O O . ALA A 1 91 ? 8.903 53.320 2.729 1.00 20.34 90 ALA A O 1
ATOM 715 N N . ALA A 1 92 ? 9.610 54.809 4.283 1.00 20.63 91 ALA A N 1
ATOM 716 C CA . ALA A 1 92 ? 8.682 54.366 5.295 1.00 21.11 91 ALA A CA 1
ATOM 717 C C . ALA A 1 92 ? 7.285 54.888 4.958 1.00 21.24 91 ALA A C 1
ATOM 718 O O . ALA A 1 92 ? 7.133 55.956 4.391 1.00 21.62 91 ALA A O 1
ATOM 720 N N . TRP A 1 93 ? 6.274 54.120 5.311 1.00 20.97 92 TRP A N 1
ATOM 721 C CA . TRP A 1 93 ? 4.884 54.567 5.176 1.00 21.58 92 TRP A CA 1
ATOM 722 C C . TRP A 1 93 ? 4.147 54.086 6.400 1.00 21.05 92 TRP A C 1
ATOM 723 O O . TRP A 1 93 ? 4.638 53.258 7.150 1.00 19.35 92 TRP A O 1
ATOM 734 N N . GLU A 1 94 ? 2.965 54.623 6.623 1.00 21.82 93 GLU A N 1
ATOM 735 C CA . GLU A 1 94 ? 2.191 54.283 7.778 1.00 23.94 93 GLU A CA 1
ATOM 736 C C . GLU A 1 94 ? 0.800 53.850 7.346 1.00 24.02 93 GLU A C 1
ATOM 737 O O . GLU A 1 94 ? 0.301 54.294 6.333 1.00 24.82 93 GLU A O 1
ATOM 743 N N . THR A 1 95 ? 0.224 52.960 8.136 1.00 25.01 94 THR A N 1
ATOM 744 C CA . THR A 1 95 ? -1.125 52.434 7.920 1.00 25.37 94 THR A CA 1
ATOM 745 C C . THR A 1 95 ? -2.042 53.086 8.950 1.00 25.55 94 THR A C 1
ATOM 746 O O . THR A 1 95 ? -1.577 53.490 10.013 1.00 25.14 94 THR A O 1
ATOM 750 N N . THR A 1 96 ? -3.326 53.214 8.611 1.00 25.29 95 THR A N 1
ATOM 751 C CA . THR A 1 96 ? -4.354 53.570 9.613 1.00 25.47 95 THR A CA 1
ATOM 752 C C . THR A 1 96 ? -4.888 52.331 10.342 1.00 25.06 95 THR A C 1
ATOM 753 O O . THR A 1 96 ? -5.631 52.464 11.329 1.00 25.69 95 THR A O 1
ATOM 757 N N . ALA A 1 97 ? -4.579 51.143 9.843 1.00 25.53 96 ALA A N 1
ATOM 758 C CA . ALA A 1 97 ? -4.949 49.896 10.534 1.00 24.79 96 ALA A CA 1
ATOM 759 C C . ALA A 1 97 ? -4.349 49.817 11.928 1.00 24.26 96 ALA A C 1
ATOM 760 O O . ALA A 1 97 ? -3.297 50.380 12.202 1.00 24.00 96 ALA A O 1
ATOM 762 N N . ARG A 1 98 ? -5.002 49.063 12.806 1.00 22.83 97 ARG A N 1
ATOM 763 C CA . ARG A 1 98 ? -4.433 48.779 14.108 1.00 22.23 97 ARG A CA 1
ATOM 764 C C . ARG A 1 98 ? -3.169 47.951 13.964 1.00 23.14 97 ARG A C 1
ATOM 765 O O . ARG A 1 98 ? -3.192 46.896 13.338 1.00 23.72 97 ARG A O 1
ATOM 773 N N . LEU A 1 99 ? -2.093 48.390 14.610 1.00 23.45 98 LEU A N 1
ATOM 774 C CA . LEU A 1 99 ? -0.826 47.666 14.608 1.00 24.51 98 LEU A CA 1
ATOM 775 C C . LEU A 1 99 ? -0.813 46.615 15.699 1.00 24.61 98 LEU A C 1
ATOM 776 O O . LEU A 1 99 ? -1.047 46.940 16.851 1.00 24.77 98 LEU A O 1
ATOM 781 N N . PRO A 1 100 ? -0.560 45.356 15.341 1.00 24.56 99 PRO A N 1
ATOM 782 C CA . PRO A 1 100 ? -0.489 44.285 16.332 1.00 25.16 99 PRO A CA 1
ATOM 783 C C . PRO A 1 100 ? 0.844 44.176 17.093 1.00 25.29 99 PRO A C 1
ATOM 784 O O . PRO A 1 100 ? 0.918 43.480 18.090 1.00 24.88 99 PRO A O 1
ATOM 788 N N . LEU A 1 101 ? 1.854 44.902 16.603 1.00 26.59 100 LEU A N 1
ATOM 789 C CA . LEU A 1 101 ? 3.264 44.824 17.002 1.00 26.19 100 LEU A CA 1
ATOM 790 C C . LEU A 1 101 ? 3.853 46.202 16.664 1.00 25.32 100 LEU A C 1
ATOM 791 O O . LEU A 1 101 ? 3.363 46.838 15.750 1.00 24.38 100 LEU A O 1
ATOM 796 N N . LYS A 1 102 ? 4.879 46.689 17.359 1.00 25.64 101 LYS A N 1
ATOM 797 C CA . LYS A 1 102 ? 5.504 47.963 16.912 1.00 26.82 101 LYS A CA 1
ATOM 798 C C . LYS A 1 102 ? 6.333 47.601 15.662 1.00 25.85 101 LYS A C 1
ATOM 799 O O . LYS A 1 102 ? 7.383 46.956 15.781 1.00 27.11 101 LYS A O 1
ATOM 805 N N . VAL A 1 103 ? 5.807 47.933 14.491 1.00 24.73 102 VAL A N 1
ATOM 806 C CA . VAL A 1 103 ? 6.529 47.678 13.244 1.00 24.53 102 VAL A CA 1
ATOM 807 C C . VAL A 1 103 ? 6.737 48.914 12.443 1.00 24.47 102 VAL A C 1
ATOM 808 O O . VAL A 1 103 ? 5.987 49.856 12.537 1.00 25.61 102 VAL A O 1
ATOM 812 N N . ALA A 1 104 ? 7.791 48.900 11.627 1.00 23.04 103 ALA A N 1
ATOM 813 C CA . ALA A 1 104 ? 7.964 49.918 10.617 1.00 23.34 103 ALA A CA 1
ATOM 814 C C . ALA A 1 104 ? 7.664 49.245 9.259 1.00 21.88 103 ALA A C 1
ATOM 815 O O . ALA A 1 104 ? 8.016 48.092 9.000 1.00 22.80 103 ALA A O 1
ATOM 817 N N . LEU A 1 105 ? 6.994 50.012 8.408 1.00 21.80 104 LEU A N 1
ATOM 818 C CA . LEU A 1 105 ? 6.517 49.557 7.110 1.00 21.47 104 LEU A CA 1
ATOM 819 C C . LEU A 1 105 ? 7.280 50.299 6.050 1.00 20.40 104 LEU A C 1
ATOM 820 O O . LEU A 1 105 ? 7.433 51.525 6.134 1.00 20.56 104 LEU A O 1
ATOM 825 N N . TYR A 1 106 ? 7.753 49.553 5.036 1.00 20.61 105 TYR A N 1
ATOM 826 C CA . TYR A 1 106 ? 8.550 50.130 3.953 1.00 21.28 105 TYR A CA 1
ATOM 827 C C . TYR A 1 106 ? 7.973 49.807 2.592 1.00 21.33 105 TYR A C 1
ATOM 828 O O . TYR A 1 106 ? 7.278 48.812 2.415 1.00 20.52 105 TYR A O 1
ATOM 837 N N . GLU A 1 107 ? 8.271 50.684 1.620 1.00 22.06 106 GLU A N 1
ATOM 838 C CA . GLU A 1 107 ? 7.870 50.494 0.234 1.00 22.48 106 GLU A CA 1
ATOM 839 C C . GLU A 1 107 ? 9.044 50.936 -0.617 1.00 22.07 106 GLU A C 1
ATOM 840 O O . GLU A 1 107 ? 9.659 51.947 -0.339 1.00 22.34 106 GLU A O 1
ATOM 846 N N . GLY A 1 108 ? 9.302 50.195 -1.681 1.00 21.48 107 GLY A N 1
ATOM 847 C CA . GLY A 1 108 ? 10.316 50.596 -2.650 1.00 21.50 107 GLY A CA 1
ATOM 848 C C . GLY A 1 108 ? 9.845 50.313 -4.062 1.00 21.88 107 GLY A C 1
ATOM 849 O O . GLY A 1 108 ? 8.921 49.509 -4.308 1.00 20.36 107 GLY A O 1
ATOM 850 N N . GLN A 1 109 ? 10.458 51.028 -5.007 1.00 20.73 108 GLN A N 1
ATOM 851 C CA . GLN A 1 109 ? 10.144 50.808 -6.410 1.00 20.08 108 GLN A CA 1
ATOM 852 C C . GLN A 1 109 ? 11.240 49.965 -7.031 1.00 19.47 108 GLN A C 1
ATOM 853 O O . GLN A 1 109 ? 12.413 50.256 -6.890 1.00 19.13 108 GLN A O 1
ATOM 859 N N . ILE A 1 110 ? 10.838 48.912 -7.738 1.00 19.74 109 ILE A N 1
ATOM 860 C CA . ILE A 1 110 ? 11.759 48.001 -8.339 1.00 20.31 109 ILE A CA 1
ATOM 861 C C . ILE A 1 110 ? 12.506 48.662 -9.474 1.00 20.45 109 ILE A C 1
ATOM 862 O O . ILE A 1 110 ? 11.909 49.336 -10.328 1.00 20.15 109 ILE A O 1
ATOM 867 N N . LYS A 1 111 ? 13.810 48.461 -9.463 1.00 21.35 110 LYS A N 1
ATOM 868 C CA A LYS A 1 111 ? 14.691 48.964 -10.502 0.50 22.02 110 LYS A CA 1
ATOM 869 C CA B LYS A 1 111 ? 14.690 48.952 -10.508 0.50 21.46 110 LYS A CA 1
ATOM 870 C C . LYS A 1 111 ? 15.195 47.838 -11.389 1.00 22.27 110 LYS A C 1
ATOM 871 O O . LYS A 1 111 ? 15.269 47.994 -12.575 1.00 24.74 110 LYS A O 1
ATOM 882 N N . GLU A 1 112 ? 15.516 46.671 -10.804 1.00 19.86 111 GLU A N 1
ATOM 883 C CA A GLU A 1 112 ? 16.026 45.548 -11.564 0.50 21.66 111 GLU A CA 1
ATOM 884 C CA B GLU A 1 112 ? 16.008 45.549 -11.573 0.50 21.09 111 GLU A CA 1
ATOM 885 C C . GLU A 1 112 ? 15.575 44.230 -10.937 1.00 21.11 111 GLU A C 1
ATOM 886 O O . GLU A 1 112 ? 15.429 44.144 -9.732 1.00 21.49 111 GLU A O 1
ATOM 897 N N . VAL A 1 113 ? 15.385 43.218 -11.773 1.00 19.93 112 VAL A N 1
ATOM 898 C CA . VAL A 1 113 ? 15.078 41.841 -11.341 1.00 19.91 112 VAL A CA 1
ATOM 899 C C . VAL A 1 113 ? 16.028 40.983 -12.192 1.00 21.80 112 VAL A C 1
ATOM 900 O O . VAL A 1 113 ? 16.012 41.064 -13.426 1.00 23.09 112 VAL A O 1
ATOM 904 N N . ARG A 1 114 ? 16.854 40.184 -11.514 1.00 20.54 113 ARG A N 1
ATOM 905 C CA A ARG A 1 114 ? 17.869 39.400 -12.166 0.50 20.96 113 ARG A CA 1
ATOM 906 C CA B ARG A 1 114 ? 17.927 39.401 -12.134 0.50 21.31 113 ARG A CA 1
ATOM 907 C C . ARG A 1 114 ? 17.756 37.939 -11.726 1.00 20.27 113 ARG A C 1
ATOM 908 O O . ARG A 1 114 ? 17.490 37.641 -10.583 1.00 19.40 113 ARG A O 1
ATOM 923 N N . ASP A 1 115 ? 17.945 37.023 -12.671 1.00 20.06 114 ASP A N 1
ATOM 924 C CA . ASP A 1 115 ? 18.040 35.605 -12.389 1.00 18.76 114 ASP A CA 1
ATOM 925 C C . ASP A 1 115 ? 19.479 35.397 -11.992 1.00 18.97 114 ASP A C 1
ATOM 926 O O . ASP A 1 115 ? 20.385 35.501 -12.851 1.00 19.89 114 ASP A O 1
ATOM 931 N N . ILE A 1 116 ? 19.704 35.048 -10.732 1.00 18.32 115 ILE A N 1
ATOM 932 C CA . ILE A 1 116 ? 21.048 34.899 -10.220 1.00 18.63 115 ILE A CA 1
ATOM 933 C C . ILE A 1 116 ? 21.579 33.465 -10.083 1.00 17.90 115 ILE A C 1
ATOM 934 O O . ILE A 1 116 ? 22.712 33.271 -9.593 1.00 18.99 115 ILE A O 1
ATOM 939 N N . LEU A 1 117 ? 20.775 32.480 -10.497 1.00 19.25 116 LEU A N 1
ATOM 940 C CA . LEU A 1 117 ? 21.159 31.077 -10.378 1.00 18.48 116 LEU A CA 1
ATOM 941 C C . LEU A 1 117 ? 22.226 30.759 -11.424 1.00 20.87 116 LEU A C 1
ATOM 942 O O . LEU A 1 117 ? 22.285 31.348 -12.524 1.00 20.64 116 LEU A O 1
ATOM 947 N N . PHE A 1 118 ? 23.131 29.844 -11.045 1.00 21.27 117 PHE A N 1
ATOM 948 C CA . PHE A 1 118 ? 24.176 29.438 -11.905 1.00 21.58 117 PHE A CA 1
ATOM 949 C C . PHE A 1 118 ? 23.602 28.666 -13.098 1.00 21.92 117 PHE A C 1
ATOM 950 O O . PHE A 1 118 ? 22.497 28.144 -13.086 1.00 20.55 117 PHE A O 1
ATOM 958 N N . TYR A 1 119 ? 24.386 28.668 -14.158 1.00 24.98 118 TYR A N 1
ATOM 959 C CA . TYR A 1 119 ? 24.034 28.060 -15.420 1.00 26.38 118 TYR A CA 1
ATOM 960 C C . TYR A 1 119 ? 23.704 26.572 -15.290 1.00 23.63 118 TYR A C 1
ATOM 961 O O . TYR A 1 119 ? 24.368 25.820 -14.561 1.00 22.83 118 TYR A O 1
ATOM 970 N N . GLY A 1 120 ? 22.653 26.146 -15.987 1.00 21.75 119 GLY A N 1
ATOM 971 C CA . GLY A 1 120 ? 22.418 24.698 -16.181 1.00 21.46 119 GLY A CA 1
ATOM 972 C C . GLY A 1 120 ? 21.710 23.991 -15.039 1.00 20.88 119 GLY A C 1
ATOM 973 O O . GLY A 1 120 ? 21.664 22.767 -14.975 1.00 20.70 119 GLY A O 1
ATOM 974 N N . ALA A 1 121 ? 21.167 24.767 -14.110 1.00 19.43 120 ALA A N 1
ATOM 975 C CA . ALA A 1 121 ? 20.520 24.236 -12.923 1.00 20.36 120 ALA A CA 1
ATOM 976 C C . ALA A 1 121 ? 19.147 24.876 -12.723 1.00 18.54 120 ALA A C 1
ATOM 977 O O . ALA A 1 121 ? 18.834 25.945 -13.280 1.00 20.47 120 ALA A O 1
ATOM 979 N N . ALA A 1 122 ? 18.336 24.247 -11.878 1.00 17.93 121 ALA A N 1
ATOM 980 C CA . ALA A 1 122 ? 17.038 24.740 -11.533 1.00 17.73 121 ALA A CA 1
ATOM 981 C C . ALA A 1 122 ? 16.730 24.287 -10.113 1.00 18.15 121 ALA A C 1
ATOM 982 O O . ALA A 1 122 ? 17.275 23.298 -9.659 1.00 18.28 121 ALA A O 1
ATOM 984 N N . VAL A 1 123 ? 15.877 25.034 -9.429 1.00 19.68 122 VAL A N 1
ATOM 985 C CA . VAL A 1 123 ? 15.424 24.683 -8.070 1.00 21.41 122 VAL A CA 1
ATOM 986 C C . VAL A 1 123 ? 14.163 23.771 -8.157 1.00 22.26 122 VAL A C 1
ATOM 987 O O . VAL A 1 123 ? 13.100 24.244 -8.548 1.00 23.81 122 VAL A O 1
ATOM 991 N N . SER A 1 124 ? 14.298 22.491 -7.813 1.00 24.72 123 SER A N 1
ATOM 992 C CA . SER A 1 124 ? 13.135 21.603 -7.790 1.00 25.90 123 SER A CA 1
ATOM 993 C C . SER A 1 124 ? 12.226 21.925 -6.621 1.00 27.27 123 SER A C 1
ATOM 994 O O . SER A 1 124 ? 10.991 21.854 -6.723 1.00 28.76 123 SER A O 1
ATOM 997 N N . ASP A 1 125 ? 12.845 22.325 -5.506 1.00 27.90 124 ASP A N 1
ATOM 998 C CA . ASP A 1 125 ? 12.115 22.469 -4.259 1.00 27.23 124 ASP A CA 1
ATOM 999 C C . ASP A 1 125 ? 12.582 23.729 -3.557 1.00 26.88 124 ASP A C 1
ATOM 1000 O O . ASP A 1 125 ? 13.731 23.851 -3.231 1.00 26.88 124 ASP A O 1
ATOM 1005 N N . ARG A 1 126 ? 11.654 24.622 -3.284 1.00 26.92 125 ARG A N 1
ATOM 1006 C CA . ARG A 1 126 ? 11.967 25.841 -2.510 1.00 27.66 125 ARG A CA 1
ATOM 1007 C C . ARG A 1 126 ? 12.077 25.530 -1.016 1.00 28.05 125 ARG A C 1
ATOM 1008 O O . ARG A 1 126 ? 11.664 24.438 -0.540 1.00 28.11 125 ARG A O 1
ATOM 1016 N N . PRO A 1 127 ? 12.698 26.443 -0.264 1.00 28.15 126 PRO A N 1
ATOM 1017 C CA . PRO A 1 127 ? 12.769 26.174 1.175 1.00 28.72 126 PRO A CA 1
ATOM 1018 C C . PRO A 1 127 ? 11.378 26.133 1.852 1.00 28.05 126 PRO A C 1
ATOM 1019 O O . PRO A 1 127 ? 10.477 26.856 1.441 1.00 29.06 126 PRO A O 1
ATOM 1023 N N . ARG A 1 128 ? 11.236 25.328 2.907 1.00 28.49 127 ARG A N 1
ATOM 1024 C CA . ARG A 1 128 ? 10.021 25.352 3.750 1.00 29.33 127 ARG A CA 1
ATOM 1025 C C . ARG A 1 128 ? 10.382 25.727 5.187 1.00 26.68 127 ARG A C 1
ATOM 1026 O O . ARG A 1 128 ? 11.346 25.193 5.759 1.00 26.09 127 ARG A O 1
ATOM 1031 N N . VAL A 1 129 ? 9.573 26.637 5.733 1.00 26.49 128 VAL A N 1
ATOM 1032 C CA . VAL A 1 129 ? 9.780 27.238 7.044 1.00 25.36 128 VAL A CA 1
ATOM 1033 C C . VAL A 1 129 ? 8.5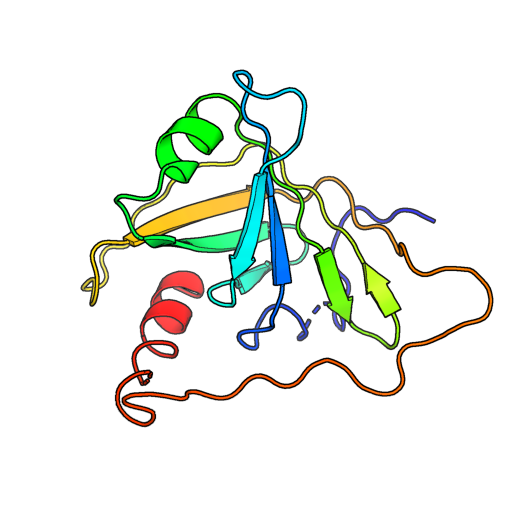57 26.896 7.911 1.00 24.64 128 VAL A C 1
ATOM 1034 O O . VAL A 1 129 ? 7.464 26.915 7.435 1.00 24.83 128 VAL A O 1
ATOM 1038 N N . TYR A 1 130 ? 8.779 26.540 9.158 1.00 23.51 129 TYR A N 1
ATOM 1039 C CA . TYR A 1 130 ? 7.660 26.314 10.107 1.00 22.49 129 TYR A CA 1
ATOM 1040 C C . TYR A 1 130 ? 7.867 27.098 11.405 1.00 22.92 129 TYR A C 1
ATOM 1041 O O . TYR A 1 130 ? 8.966 27.501 11.713 1.00 21.40 129 TYR A O 1
ATOM 1050 N N . LYS A 1 131 ? 6.789 27.266 12.184 1.00 21.52 130 LYS A N 1
ATOM 1051 C CA . LYS A 1 131 ? 6.845 27.985 13.466 1.00 21.27 130 LYS A CA 1
ATOM 1052 C C . LYS A 1 131 ? 7.238 26.987 14.559 1.00 20.28 130 LYS A C 1
ATOM 1053 O O . LYS A 1 131 ? 6.633 25.918 14.695 1.00 19.41 130 LYS A O 1
ATOM 1059 N N . THR A 1 132 ? 8.228 27.343 15.375 1.00 19.51 131 THR A N 1
ATOM 1060 C CA . THR A 1 132 ? 8.719 26.493 16.449 1.00 19.25 131 THR A CA 1
ATOM 1061 C C . THR A 1 132 ? 8.183 26.847 17.859 1.00 19.08 131 THR A C 1
ATOM 1062 O O . THR A 1 132 ? 8.447 26.147 18.859 1.00 17.10 131 THR A O 1
ATOM 1066 N N . TYR A 1 133 ? 7.429 27.922 17.926 1.00 19.79 132 TYR A N 1
ATOM 1067 C CA . TYR A 1 133 ? 6.956 28.477 19.164 1.00 22.35 132 TYR A CA 1
ATOM 1068 C C . TYR A 1 133 ? 5.596 29.133 18.856 1.00 20.36 132 TYR A C 1
ATOM 1069 O O . TYR A 1 133 ? 5.513 29.898 17.867 1.00 20.76 132 TYR A O 1
ATOM 1078 N N . ASP A 1 134 ? 4.548 28.835 19.619 1.00 20.31 133 ASP A N 1
ATOM 1079 C CA A ASP A 1 134 ? 3.350 29.655 19.555 0.50 20.40 133 ASP A CA 1
ATOM 1080 C CA B ASP A 1 134 ? 3.299 29.589 19.561 0.50 21.20 133 ASP A CA 1
ATOM 1081 C C . ASP A 1 134 ? 2.720 29.654 18.145 1.00 20.20 133 ASP A C 1
ATOM 1082 O O . ASP A 1 134 ? 2.322 30.723 17.631 1.00 20.25 133 ASP A O 1
ATOM 1091 N N . GLU A 1 135 ? 2.619 28.486 17.515 1.00 19.14 134 GLU A N 1
ATOM 1092 C CA . GLU A 1 135 ? 2.353 28.419 16.084 1.00 19.20 134 GLU A CA 1
ATOM 1093 C C . GLU A 1 135 ? 1.054 29.105 15.666 1.00 17.85 134 GLU A C 1
ATOM 1094 O O . GLU A 1 135 ? 1.056 29.908 14.715 1.00 18.64 134 GLU A O 1
ATOM 1100 N N . ALA A 1 136 ? -0.034 28.818 16.398 1.00 18.07 135 ALA A N 1
ATOM 1101 C CA . ALA A 1 136 ? -1.366 29.306 16.031 1.00 18.35 135 ALA A CA 1
ATOM 1102 C C . ALA A 1 136 ? -1.410 30.840 16.116 1.00 17.40 135 ALA A C 1
ATOM 1103 O O . ALA A 1 136 ? -1.838 31.520 15.163 1.00 18.29 135 ALA A O 1
ATOM 1105 N N . ALA A 1 137 ? -0.878 31.402 17.204 1.00 16.91 136 ALA A N 1
ATOM 1106 C CA . ALA A 1 137 ? -0.863 32.881 17.310 1.00 17.24 136 ALA A CA 1
ATOM 1107 C C . ALA A 1 137 ? 0.084 33.536 16.302 1.00 17.40 136 ALA A C 1
ATOM 1108 O O . ALA A 1 137 ? -0.210 34.599 15.733 1.00 17.09 136 ALA A O 1
ATOM 1110 N N . ALA A 1 138 ? 1.233 32.902 16.080 1.00 18.26 137 ALA A N 1
ATOM 1111 C CA . ALA A 1 138 ? 2.232 33.407 15.151 1.00 18.63 137 ALA A CA 1
ATOM 1112 C C . ALA A 1 138 ? 1.738 33.421 13.706 1.00 17.66 137 ALA A C 1
ATOM 1113 O O . ALA A 1 138 ? 1.998 34.349 12.968 1.00 19.74 137 ALA A O 1
ATOM 1123 N N . GLN A 1 140 ? -1.525 33.631 12.853 1.00 18.02 139 GLN A N 1
ATOM 1124 C CA A GLN A 1 140 ? -2.513 34.703 12.788 0.50 18.56 139 GLN A CA 1
ATOM 1125 C CA B GLN A 1 140 ? -2.484 34.739 12.832 0.50 18.22 139 GLN A CA 1
ATOM 1126 C C . GLN A 1 140 ? -1.788 36.067 12.697 1.00 18.22 139 GLN A C 1
ATOM 1127 O O . GLN A 1 140 ? -2.250 36.969 11.963 1.00 19.41 139 GLN A O 1
ATOM 1138 N N . LEU A 1 141 ? -0.681 36.249 13.420 1.00 18.28 140 LEU A N 1
ATOM 1139 C CA . LEU A 1 141 ? 0.075 37.512 13.316 1.00 18.80 140 LEU A CA 1
ATOM 1140 C C . LEU A 1 141 ? 0.595 37.754 11.914 1.00 19.80 140 LEU A C 1
ATOM 1141 O O . LEU A 1 141 ? 0.559 38.880 11.396 1.00 20.81 140 LEU A O 1
ATOM 1146 N N . ASP A 1 142 ? 1.129 36.691 11.311 1.00 20.06 141 ASP A N 1
ATOM 1147 C CA . ASP A 1 142 ? 1.586 36.801 9.912 1.00 21.00 141 ASP A CA 1
ATOM 1148 C C . ASP A 1 142 ? 0.445 37.306 9.026 1.00 21.06 141 ASP A C 1
ATOM 1149 O O . ASP A 1 142 ? 0.677 38.197 8.184 1.00 22.02 141 ASP A O 1
ATOM 1154 N N . GLN A 1 143 ? -0.757 36.778 9.196 1.00 22.21 142 GLN A N 1
ATOM 1155 C CA A GLN A 1 143 ? -1.944 37.205 8.411 0.50 22.14 142 GLN A CA 1
ATOM 1156 C CA B GLN A 1 143 ? -1.887 37.227 8.388 0.50 22.48 142 GLN A CA 1
ATOM 1157 C C . GLN A 1 143 ? -2.262 38.683 8.678 1.00 22.31 142 GLN A C 1
ATOM 1158 O O . GLN A 1 143 ? -2.626 39.440 7.764 1.00 21.85 142 GLN A O 1
ATOM 1169 N N . GLN A 1 144 ? -2.171 39.104 9.940 1.00 21.15 143 GLN A N 1
ATOM 1170 C CA . GLN A 1 144 ? -2.437 40.519 10.275 1.00 20.36 143 GLN A CA 1
ATOM 1171 C C . GLN A 1 144 ? -1.464 41.437 9.557 1.00 20.71 143 GLN A C 1
ATOM 1172 O O . GLN A 1 144 ? -1.863 42.471 9.003 1.00 18.91 143 GLN A O 1
ATOM 1178 N N . ILE A 1 145 ? -0.186 41.089 9.563 1.00 19.67 144 ILE A N 1
ATOM 1179 C CA . ILE A 1 145 ? 0.834 41.887 8.901 1.00 20.72 144 ILE A CA 1
ATOM 1180 C C . ILE A 1 145 ? 0.608 41.903 7.390 1.00 20.61 144 ILE A C 1
ATOM 1181 O O . ILE A 1 145 ? 0.708 42.973 6.751 1.00 21.54 144 ILE A O 1
ATOM 1186 N N . GLN A 1 146 ? 0.260 40.730 6.840 1.00 21.46 145 GLN A N 1
ATOM 1187 C CA . GLN A 1 146 ? -0.021 40.588 5.388 1.00 22.29 145 GLN A CA 1
ATOM 1188 C C . GLN A 1 146 ? -1.145 41.509 4.997 1.00 21.86 145 GLN A C 1
ATOM 1189 O O . GLN A 1 146 ? -1.089 42.201 3.969 1.00 21.80 145 GLN A O 1
ATOM 1195 N N . ASP A 1 147 ? -2.182 41.534 5.835 1.00 20.81 146 ASP A N 1
ATOM 1196 C CA . ASP A 1 147 ? -3.313 42.401 5.570 1.00 20.61 146 ASP A CA 1
ATOM 1197 C C . ASP A 1 147 ? -2.923 43.876 5.530 1.00 20.47 146 ASP A C 1
ATOM 1198 O O . ASP A 1 147 ? -3.479 44.641 4.753 1.00 21.85 146 ASP A O 1
ATOM 1203 N N . ILE A 1 148 ? -2.039 44.287 6.437 1.00 21.00 147 ILE A N 1
ATOM 1204 C CA . ILE A 1 148 ? -1.555 45.675 6.489 1.00 20.99 147 ILE A CA 1
ATOM 1205 C C . ILE A 1 148 ? -0.733 45.963 5.240 1.00 21.67 147 ILE A C 1
ATOM 1206 O O . ILE A 1 148 ? -0.903 47.028 4.635 1.00 22.41 147 ILE A O 1
ATOM 1211 N N . LEU A 1 149 ? 0.121 45.023 4.838 1.00 21.94 148 LEU A N 1
ATOM 1212 C CA . LEU A 1 149 ? 0.975 45.223 3.648 1.00 21.68 148 LEU A CA 1
ATOM 1213 C C . LEU A 1 149 ? 0.153 45.332 2.368 1.00 25.28 148 LEU A C 1
ATOM 1214 O O . LEU A 1 149 ? 0.500 46.117 1.472 1.00 26.32 148 LEU A O 1
ATOM 1219 N N . LYS A 1 150 ? -0.931 44.566 2.280 1.00 26.57 149 LYS A N 1
ATOM 1220 C CA . LYS A 1 150 ? -1.735 44.562 1.083 1.00 30.34 149 LYS A CA 1
ATOM 1221 C C . LYS A 1 150 ? -2.737 45.716 1.035 1.00 30.66 149 LYS A C 1
ATOM 1222 O O . LYS A 1 150 ? -3.247 46.018 -0.036 1.00 32.14 149 LYS A O 1
ATOM 1226 N N . GLY A 1 151 ? -2.967 46.387 2.168 1.00 31.43 150 GLY A N 1
ATOM 1227 C CA . GLY A 1 151 ? -3.950 47.478 2.292 1.00 32.89 150 GLY A CA 1
ATOM 1228 C C . GLY A 1 151 ? -3.768 48.634 1.324 1.00 34.96 150 GLY A C 1
ATOM 1229 O O . GLY A 1 151 ? -2.756 48.711 0.605 1.00 36.03 150 GLY A O 1
#

Solvent-accessible surface area: 9074 Å² total

InterPro domains:
  IPR012349 FMN-binding split barrel [G3DSA:2.30.110.10] (1-150)